Protein AF-A0A0A0LIJ8-F1 (afdb_monomer_lite)

InterPro domains:
  IPR036514 SGNH hydrolase superfamily [G3DSA:3.40.50.1110] (22-96)

pLDDT: mean 79.02, std 12.97, range [43.41, 92.75]

Foldseek 3Di:
DPPPVVVVPVVVVVVVVVVVVVVPPDPPPPQEDEDEDDLLGDQQCCCVVVVDFFDPPDCCPANVHSNRNGPHVHDHPVVVVCVVVVHDYPYDYDDD

Radius of gyration: 25.45 Å; chains: 1; bounding box: 41×24×81 Å

Structure (mmCIF, N/CA/C/O backbone):
data_AF-A0A0A0LIJ8-F1
#
_entry.id   AF-A0A0A0LIJ8-F1
#
loop_
_atom_site.group_PDB
_atom_site.id
_atom_site.type_symbol
_atom_site.label_atom_id
_atom_site.label_alt_id
_atom_site.label_comp_id
_atom_site.label_asym_id
_atom_site.label_entity_id
_atom_site.label_seq_id
_atom_site.pdbx_PDB_ins_code
_atom_site.Cartn_x
_atom_site.Cartn_y
_atom_site.Cartn_z
_atom_site.occupancy
_atom_site.B_iso_or_equiv
_atom_site.auth_seq_id
_atom_site.auth_comp_id
_atom_site.auth_asym_id
_atom_site.auth_atom_id
_atom_site.pdbx_PDB_model_num
ATOM 1 N N . MET A 1 1 ? -19.659 13.088 62.159 1.00 53.84 1 MET A N 1
ATOM 2 C CA . MET A 1 1 ? -19.202 12.874 60.770 1.00 53.84 1 MET A CA 1
ATOM 3 C C . MET A 1 1 ? -20.199 11.925 60.124 1.00 53.84 1 MET A C 1
ATOM 5 O O . MET A 1 1 ? -20.013 10.720 60.153 1.00 53.84 1 MET A O 1
ATOM 9 N N . GLU A 1 2 ? -21.327 12.464 59.667 1.00 58.81 2 GLU A N 1
ATOM 10 C CA . GLU A 1 2 ? -22.395 11.686 59.031 1.00 58.81 2 GLU A CA 1
ATOM 11 C C . GLU A 1 2 ? -21.965 11.390 57.593 1.00 58.81 2 GLU A C 1
ATOM 13 O O . GLU A 1 2 ? -22.111 12.222 56.693 1.00 58.81 2 GLU A O 1
ATOM 18 N N . ILE A 1 3 ? -21.354 10.228 57.374 1.00 60.12 3 ILE A N 1
ATOM 19 C CA . ILE A 1 3 ? -21.153 9.718 56.020 1.00 60.12 3 ILE A CA 1
ATOM 20 C C . ILE A 1 3 ? -22.552 9.385 55.509 1.00 60.12 3 ILE A C 1
ATOM 22 O O . ILE A 1 3 ? -23.112 8.343 55.834 1.00 60.12 3 ILE A O 1
ATOM 26 N N . SER A 1 4 ? -23.145 10.324 54.772 1.00 62.47 4 SER A N 1
ATOM 27 C CA . SER A 1 4 ? -24.460 10.162 54.161 1.00 62.47 4 SER A CA 1
ATOM 28 C C . SER A 1 4 ? -24.433 8.896 53.304 1.00 62.47 4 SER A C 1
ATOM 30 O O . SER A 1 4 ? -23.781 8.859 52.260 1.00 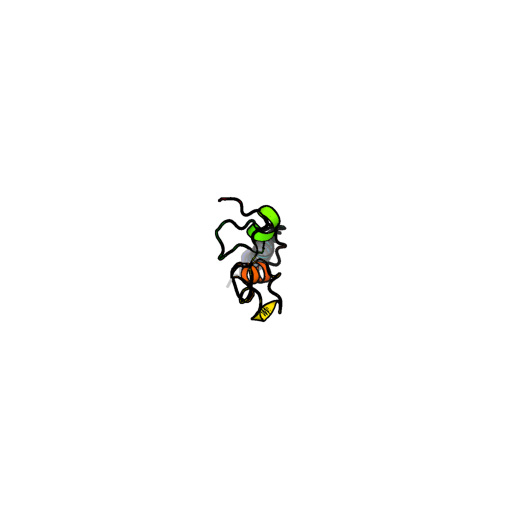62.47 4 SER A O 1
ATOM 32 N N . PHE A 1 5 ? -25.088 7.842 53.792 1.00 60.03 5 PHE A N 1
ATOM 33 C CA . PHE A 1 5 ? -25.074 6.482 53.241 1.00 60.03 5 PHE A CA 1
ATOM 34 C C . PHE A 1 5 ? -25.416 6.449 51.739 1.00 60.03 5 PHE A C 1
ATOM 36 O O . PHE A 1 5 ? -24.905 5.625 50.985 1.00 60.03 5 PHE A O 1
ATOM 43 N N . THR A 1 6 ? -26.192 7.431 51.277 1.00 58.28 6 THR A N 1
ATOM 44 C CA . THR A 1 6 ? -26.549 7.646 49.871 1.00 58.28 6 THR A CA 1
ATOM 45 C C . THR A 1 6 ? -25.368 8.088 49.001 1.00 58.28 6 THR A C 1
ATOM 47 O O . THR A 1 6 ? -25.255 7.633 47.868 1.00 58.28 6 THR A O 1
ATOM 50 N N . LYS A 1 7 ? -24.440 8.907 49.517 1.00 60.94 7 LYS A N 1
ATOM 51 C CA . LYS A 1 7 ? -23.224 9.334 48.795 1.00 60.94 7 LYS A CA 1
ATOM 52 C C . LYS A 1 7 ? -22.202 8.204 48.642 1.00 60.94 7 LYS A C 1
ATOM 54 O O . LYS A 1 7 ? -21.420 8.215 47.698 1.00 60.94 7 LYS A O 1
ATOM 59 N N . SER A 1 8 ? -22.215 7.237 49.564 1.00 69.38 8 SER A N 1
ATOM 60 C CA . SER A 1 8 ? -21.313 6.078 49.538 1.00 69.38 8 SER A CA 1
ATOM 61 C C . SER A 1 8 ? -21.607 5.146 48.355 1.00 69.38 8 SER A C 1
ATOM 63 O O . SER A 1 8 ? -20.688 4.615 47.739 1.00 69.38 8 SER A O 1
ATOM 65 N N . PHE A 1 9 ? -22.885 4.992 47.989 1.00 74.50 9 PHE A N 1
ATOM 66 C CA . PHE A 1 9 ? -23.314 4.066 46.934 1.00 74.50 9 PHE A CA 1
ATOM 67 C C . PHE A 1 9 ? -23.392 4.704 45.537 1.00 74.50 9 PHE A C 1
ATOM 69 O O . PHE A 1 9 ? -23.295 4.010 44.527 1.00 74.50 9 PHE A O 1
ATOM 76 N N . THR A 1 10 ? -23.533 6.029 45.451 1.00 81.25 10 THR A N 1
ATOM 77 C CA . THR A 1 10 ? -23.636 6.734 44.164 1.00 81.25 10 THR A CA 1
ATOM 78 C C . THR A 1 10 ? -22.312 6.795 43.410 1.00 81.25 10 THR A C 1
ATOM 80 O O . THR A 1 10 ? -22.309 6.657 42.191 1.00 81.25 10 THR A O 1
ATOM 83 N N . ILE A 1 11 ? -21.186 6.953 44.109 1.00 85.38 11 ILE A N 1
ATOM 84 C CA . ILE A 1 11 ? -19.849 6.998 43.498 1.00 85.38 11 ILE A CA 1
ATOM 85 C C . ILE A 1 11 ? -19.489 5.684 42.780 1.00 85.38 11 ILE A C 1
ATOM 87 O O . ILE A 1 11 ? -19.150 5.754 41.596 1.00 85.38 11 ILE A O 1
ATOM 91 N N . PRO A 1 12 ? -19.576 4.492 43.410 1.00 85.75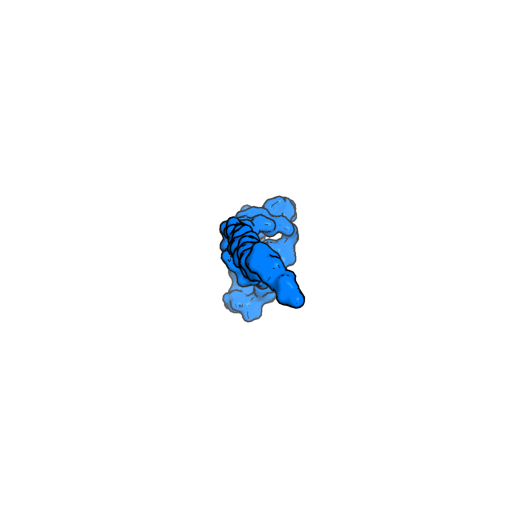 12 PRO A N 1
ATOM 92 C CA . PRO A 1 12 ? -19.277 3.242 42.720 1.00 85.75 12 PRO A CA 1
ATOM 93 C C . PRO A 1 12 ? -20.254 2.989 41.571 1.00 85.75 12 PRO A C 1
ATOM 95 O O . PRO A 1 12 ? -19.810 2.607 40.496 1.00 85.75 12 PRO A O 1
ATOM 98 N N . LEU A 1 13 ? -21.546 3.299 41.740 1.00 84.75 13 LEU A N 1
ATOM 99 C CA . LEU A 1 13 ? -22.540 3.173 40.671 1.00 84.75 13 LEU A CA 1
ATOM 100 C C . LEU A 1 13 ? -22.189 4.046 39.454 1.00 84.75 13 LEU A C 1
ATOM 102 O O . LEU A 1 13 ? -22.222 3.575 38.319 1.00 84.75 13 LEU A O 1
ATOM 106 N N . MET A 1 14 ? -21.795 5.300 39.683 1.00 84.56 14 MET A N 1
ATOM 107 C CA . MET A 1 14 ? -21.387 6.218 38.619 1.00 84.56 14 MET A CA 1
ATOM 108 C C . MET A 1 14 ? -20.097 5.749 37.929 1.00 84.56 14 MET A C 1
ATOM 110 O O . MET A 1 14 ? -19.980 5.847 36.708 1.00 84.56 14 MET A O 1
ATOM 114 N N . LEU A 1 15 ? -19.153 5.184 38.688 1.00 84.69 15 LEU A N 1
ATOM 115 C CA . LEU A 1 15 ? -17.899 4.650 38.161 1.00 84.69 15 LEU A CA 1
ATOM 116 C C . LEU A 1 15 ? -18.126 3.390 37.311 1.00 84.69 15 LEU A C 1
ATOM 118 O O . LEU A 1 15 ? -17.543 3.263 36.234 1.00 84.69 15 LEU A O 1
ATOM 122 N N . THR A 1 16 ? -19.017 2.492 37.744 1.00 86.00 16 THR A N 1
ATOM 123 C CA . THR A 1 16 ? -19.410 1.307 36.971 1.00 86.00 16 THR A CA 1
ATOM 124 C C . THR A 1 16 ? -20.090 1.717 35.667 1.00 86.00 16 THR A C 1
ATOM 126 O O . THR A 1 16 ? -19.670 1.258 34.607 1.00 86.00 16 THR A O 1
ATOM 129 N N . MET A 1 17 ? -21.041 2.656 35.711 1.00 83.00 17 MET A N 1
ATOM 130 C CA . MET A 1 17 ? -21.712 3.165 34.508 1.00 83.00 17 MET A CA 1
ATOM 131 C C . MET A 1 17 ? -20.726 3.837 33.539 1.00 83.00 17 MET A C 1
ATOM 133 O O . MET A 1 17 ? -20.741 3.557 32.340 1.00 83.00 17 MET A O 1
ATOM 137 N N . CYS A 1 18 ? -19.799 4.650 34.053 1.00 82.31 18 CYS A N 1
ATOM 138 C CA . CYS A 1 18 ? -18.743 5.271 33.251 1.00 82.31 18 CYS A CA 1
ATOM 139 C C . CYS A 1 18 ? -17.848 4.217 32.577 1.00 82.31 18 CYS A C 1
ATOM 141 O O . CYS A 1 18 ? -17.603 4.276 31.373 1.00 82.31 18 CYS A O 1
ATOM 143 N N . SER A 1 19 ? -17.437 3.184 33.320 1.00 81.81 19 SER A N 1
ATOM 144 C CA . SER A 1 19 ? -16.622 2.092 32.777 1.00 81.81 19 SER A CA 1
ATOM 145 C C . SER A 1 19 ? -17.347 1.271 31.703 1.00 81.81 19 SER A C 1
ATOM 147 O O . SER A 1 19 ? -16.714 0.836 30.742 1.00 81.81 19 SER A O 1
ATOM 149 N N . THR A 1 20 ? -18.669 1.097 31.814 1.00 79.62 20 THR A N 1
ATOM 150 C CA . THR A 1 20 ? -19.468 0.408 30.790 1.00 79.62 20 THR A CA 1
ATOM 151 C C . THR A 1 20 ? -19.638 1.241 29.523 1.00 79.62 20 THR A C 1
ATOM 153 O O . THR A 1 20 ? -19.572 0.684 28.434 1.00 79.62 20 THR A O 1
ATOM 156 N N . ILE A 1 21 ? -19.767 2.568 29.643 1.00 80.56 21 ILE A N 1
ATOM 157 C CA . ILE A 1 21 ? -19.842 3.487 28.495 1.00 80.56 21 ILE A CA 1
ATOM 158 C C . ILE A 1 21 ? -18.503 3.524 27.749 1.00 80.56 21 ILE A C 1
ATOM 160 O O . ILE A 1 21 ? -18.482 3.453 26.525 1.00 80.56 21 ILE A O 1
ATOM 164 N N . LEU A 1 22 ? -17.377 3.553 28.471 1.00 75.94 22 LEU A N 1
ATOM 165 C CA . LEU A 1 22 ? -16.038 3.510 27.868 1.00 75.94 22 LEU A CA 1
ATOM 166 C C . LEU A 1 22 ? -15.748 2.185 27.146 1.00 75.94 22 LEU A C 1
ATOM 168 O O . LEU A 1 22 ? -15.004 2.166 26.169 1.00 75.94 22 LEU A O 1
ATOM 172 N N . ARG A 1 23 ? -16.342 1.076 27.602 1.00 72.12 23 ARG A N 1
ATOM 173 C CA . ARG A 1 23 ? -16.268 -0.227 26.918 1.00 72.12 23 ARG A CA 1
ATOM 174 C C . ARG A 1 23 ? -17.218 -0.343 25.726 1.00 72.12 23 ARG A C 1
ATOM 176 O O . ARG A 1 23 ? -17.055 -1.260 24.931 1.00 72.12 23 ARG A O 1
ATOM 183 N N . LEU A 1 24 ? -18.164 0.584 25.580 1.00 69.38 24 LEU A N 1
ATOM 184 C CA . LEU A 1 24 ? -19.081 0.685 24.445 1.00 69.38 24 LEU A CA 1
ATOM 185 C C . LEU A 1 24 ? -18.472 1.489 23.280 1.00 69.38 24 LEU A C 1
ATOM 187 O O . LEU A 1 24 ? -19.191 2.075 22.476 1.00 69.38 24 LEU A O 1
ATOM 191 N N . GLY A 1 25 ? -17.142 1.550 23.187 1.00 65.25 25 GLY A N 1
ATOM 192 C CA . GLY A 1 25 ? -16.483 1.961 21.955 1.00 65.25 25 GLY A CA 1
ATOM 193 C C . GLY A 1 25 ? -16.779 0.920 20.879 1.00 65.25 25 GLY A C 1
ATOM 194 O O . GLY A 1 25 ? -16.358 -0.228 20.991 1.00 65.25 25 GLY A O 1
ATOM 195 N N . SER A 1 26 ? -17.542 1.300 19.860 1.00 66.75 26 SER A N 1
ATOM 196 C CA . SER A 1 26 ? -17.825 0.441 18.713 1.00 66.75 26 SER A CA 1
ATOM 197 C C . SER A 1 26 ? -16.526 0.094 17.981 1.00 66.75 26 SER A C 1
ATOM 199 O O . SER A 1 26 ? -15.802 0.995 17.550 1.00 66.75 26 SER A O 1
ATOM 201 N N . SER A 1 27 ? -16.243 -1.202 17.813 1.00 68.44 27 SER A N 1
ATOM 202 C CA . SER A 1 27 ? -15.276 -1.664 16.814 1.00 68.44 27 SER A CA 1
ATOM 203 C C . SER A 1 27 ? -15.852 -1.310 15.450 1.00 68.44 27 SER A C 1
ATOM 205 O O . SER A 1 27 ? -16.843 -1.900 15.021 1.00 68.44 27 SER A O 1
ATOM 207 N N . TYR A 1 28 ? -15.307 -0.277 14.814 1.00 67.44 28 TYR A N 1
ATOM 208 C CA . TYR A 1 28 ? -15.633 0.007 13.428 1.00 67.44 28 TYR A CA 1
ATOM 209 C C . TYR A 1 28 ? -14.860 -0.987 12.572 1.00 67.44 28 TYR A C 1
ATOM 211 O O . TYR A 1 28 ? -13.666 -0.814 12.325 1.00 67.44 28 TYR A O 1
ATOM 219 N N . ASP A 1 29 ? -15.545 -2.044 12.151 1.00 73.50 29 ASP A N 1
ATOM 220 C CA . ASP A 1 29 ? -15.014 -2.956 11.152 1.00 73.50 29 ASP A CA 1
ATOM 221 C C . ASP A 1 29 ? -15.082 -2.241 9.804 1.00 73.50 29 ASP A C 1
ATOM 223 O O . ASP A 1 29 ? -16.153 -2.042 9.233 1.00 73.50 29 ASP A O 1
ATOM 227 N N . TYR A 1 30 ? -13.924 -1.810 9.314 1.00 75.19 30 TYR A N 1
ATOM 228 C CA . TYR A 1 30 ? -13.768 -1.299 7.960 1.00 75.19 30 TYR A CA 1
ATOM 229 C C . TYR A 1 30 ? -13.339 -2.475 7.072 1.00 75.19 30 TYR A C 1
ATOM 231 O O . TYR A 1 30 ? -12.149 -2.762 6.974 1.00 75.19 30 TYR A O 1
ATOM 239 N N . PRO A 1 31 ? -14.264 -3.206 6.423 1.00 77.38 31 PRO A N 1
ATOM 240 C CA . PRO A 1 31 ? -13.912 -4.403 5.654 1.00 77.38 31 PRO A CA 1
ATOM 241 C C . PRO A 1 31 ? -13.086 -4.085 4.402 1.00 77.38 31 PRO A C 1
ATOM 243 O O . PRO A 1 31 ? -12.600 -4.997 3.741 1.00 77.38 31 PRO A O 1
ATOM 246 N N . ALA A 1 32 ? -12.954 -2.806 4.050 1.00 80.00 32 ALA A N 1
ATOM 247 C CA . ALA A 1 32 ? -12.274 -2.350 2.858 1.00 80.00 32 ALA A CA 1
ATOM 248 C C . ALA A 1 32 ? -11.676 -0.956 3.058 1.00 80.00 32 ALA A C 1
ATOM 250 O O . ALA A 1 32 ? -12.265 -0.099 3.719 1.00 80.00 32 ALA A O 1
ATOM 251 N N . ALA A 1 33 ? -10.541 -0.724 2.406 1.00 78.25 33 ALA A N 1
ATOM 252 C CA . ALA A 1 33 ? -9.990 0.602 2.1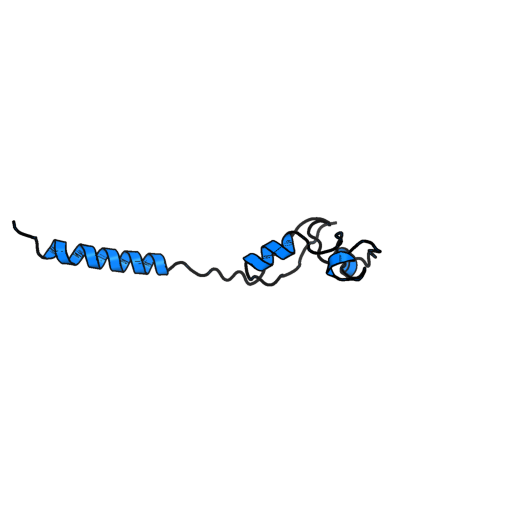69 1.00 78.25 33 ALA A CA 1
ATOM 253 C C . ALA A 1 33 ? -9.931 0.857 0.659 1.00 78.25 33 ALA A C 1
ATOM 255 O O . ALA A 1 33 ? -9.443 0.005 -0.087 1.00 78.25 33 ALA A O 1
ATOM 256 N N . PHE A 1 34 ? -10.409 2.028 0.237 1.00 83.69 34 PHE A N 1
ATOM 257 C CA . PHE A 1 34 ? -10.285 2.516 -1.134 1.00 83.69 34 PHE A CA 1
ATOM 258 C C . PHE A 1 34 ? -9.095 3.466 -1.205 1.00 83.69 34 PHE A C 1
ATOM 260 O O . PHE A 1 34 ? -9.006 4.417 -0.427 1.00 83.69 34 PHE A O 1
ATOM 267 N N . ASN A 1 35 ? -8.176 3.189 -2.122 1.00 82.25 35 ASN A N 1
ATOM 268 C CA . ASN A 1 35 ? -6.986 3.996 -2.337 1.00 82.25 35 ASN A CA 1
ATOM 269 C C . ASN A 1 35 ? -7.092 4.690 -3.694 1.00 82.25 35 ASN A C 1
ATOM 271 O O . ASN A 1 35 ? -7.247 4.014 -4.702 1.00 82.25 35 ASN A O 1
ATOM 275 N N . PHE A 1 36 ? -6.963 6.014 -3.711 1.00 87.06 36 PHE A N 1
ATOM 276 C CA . PHE A 1 36 ? -6.891 6.818 -4.930 1.00 87.06 36 PHE A CA 1
ATOM 277 C C . PHE A 1 36 ? -5.520 7.478 -4.998 1.00 87.06 36 PHE A C 1
ATOM 279 O O . PHE A 1 36 ? -5.022 7.961 -3.979 1.00 87.06 36 PHE A O 1
ATOM 286 N N . GLY A 1 37 ? -4.928 7.548 -6.186 1.00 86.88 37 GLY A N 1
ATOM 287 C CA . GLY A 1 37 ? -3.635 8.198 -6.342 1.00 86.88 37 GLY A CA 1
ATOM 288 C C . GLY A 1 37 ? -2.949 7.866 -7.654 1.00 86.88 37 GLY A C 1
ATOM 289 O O . GLY A 1 37 ? -3.595 7.548 -8.648 1.00 86.88 37 GLY A O 1
ATOM 290 N N . ASP A 1 38 ? -1.625 7.961 -7.618 1.00 88.94 38 ASP A N 1
ATOM 291 C CA . ASP A 1 38 ? -0.720 7.720 -8.736 1.00 88.94 38 ASP A CA 1
ATOM 292 C C . ASP A 1 38 ? 0.150 6.470 -8.491 1.00 88.94 38 ASP A C 1
ATOM 294 O O . ASP A 1 38 ? -0.118 5.644 -7.605 1.00 88.94 38 ASP A O 1
ATOM 298 N N . SER A 1 39 ? 1.240 6.361 -9.253 1.00 91.50 39 SER A N 1
ATOM 299 C CA . SER A 1 39 ? 2.242 5.295 -9.181 1.00 91.50 39 SER A CA 1
ATOM 300 C C . SER A 1 39 ? 2.793 5.005 -7.778 1.00 91.50 39 SER A C 1
ATOM 302 O O . SER A 1 39 ? 3.228 3.885 -7.521 1.00 91.50 39 SER A O 1
ATOM 304 N N . ASN A 1 40 ? 2.785 5.978 -6.859 1.00 91.44 40 ASN A N 1
ATOM 305 C CA . ASN A 1 40 ? 3.262 5.791 -5.483 1.00 91.44 40 ASN A CA 1
ATOM 306 C C . ASN A 1 40 ? 2.313 4.942 -4.626 1.00 91.44 40 ASN A C 1
ATOM 308 O O . ASN A 1 40 ? 2.684 4.489 -3.539 1.00 91.44 40 ASN A O 1
ATOM 312 N N . SER A 1 41 ? 1.086 4.746 -5.101 1.00 90.69 41 SER A N 1
ATOM 313 C CA . SER A 1 41 ? 0.031 4.005 -4.416 1.00 90.69 41 SER A CA 1
ATOM 314 C C . SER A 1 41 ? -0.530 2.851 -5.260 1.00 90.69 41 SER A C 1
ATOM 316 O O . SER A 1 41 ? -1.201 1.972 -4.719 1.00 90.69 41 SER A O 1
ATOM 318 N N . ASP A 1 42 ? -0.213 2.818 -6.560 1.00 89.81 42 ASP A N 1
ATOM 319 C CA . ASP A 1 42 ? -0.620 1.760 -7.482 1.00 89.81 42 ASP A CA 1
ATOM 320 C C . ASP A 1 42 ? 0.082 0.427 -7.174 1.00 89.81 42 ASP A C 1
ATOM 322 O O . ASP A 1 42 ? 1.301 0.281 -7.292 1.00 89.81 42 ASP A O 1
ATOM 326 N N . THR A 1 43 ? -0.712 -0.579 -6.812 1.00 90.44 43 THR A N 1
ATOM 327 C CA . THR A 1 43 ? -0.222 -1.919 -6.464 1.00 90.44 43 THR A CA 1
ATOM 328 C C . THR A 1 43 ? -0.201 -2.911 -7.630 1.00 90.44 43 THR A C 1
ATOM 330 O O . THR A 1 43 ? 0.096 -4.086 -7.401 1.00 90.44 43 THR A O 1
ATOM 333 N N . GLY A 1 44 ? -0.477 -2.459 -8.857 1.00 89.38 44 GLY A N 1
ATOM 334 C CA . GLY A 1 44 ? -0.512 -3.297 -10.059 1.00 89.38 44 GLY A CA 1
ATOM 335 C C . GLY A 1 44 ? -1.669 -3.008 -11.013 1.00 89.38 44 GLY A C 1
ATOM 336 O O . GLY A 1 44 ? -1.797 -3.696 -12.023 1.00 89.38 44 GLY A O 1
ATOM 337 N N . GLU A 1 45 ? -2.508 -2.019 -10.724 1.00 88.38 45 GLU A N 1
ATOM 338 C CA . GLU A 1 45 ? -3.697 -1.671 -11.495 1.00 88.38 45 GLU A CA 1
ATOM 339 C C . GLU A 1 45 ? -3.345 -1.157 -12.892 1.00 88.38 45 GLU A C 1
ATOM 341 O O . GLU A 1 45 ? -3.973 -1.586 -13.857 1.00 88.38 45 GLU A O 1
ATOM 346 N N . LEU A 1 46 ? -2.297 -0.341 -13.066 1.00 88.06 46 LEU A N 1
ATOM 347 C CA . LEU A 1 46 ? -1.881 0.086 -14.408 1.00 88.06 46 LEU A CA 1
ATOM 348 C C . LEU A 1 46 ? -1.381 -1.098 -15.256 1.00 88.06 46 LEU A C 1
ATOM 350 O O . LEU A 1 46 ? -1.677 -1.194 -16.450 1.00 88.06 46 LEU A O 1
ATOM 354 N N . THR A 1 47 ? -0.654 -2.024 -14.625 1.00 88.81 47 THR A N 1
ATOM 355 C CA . THR A 1 47 ? -0.151 -3.245 -15.273 1.00 88.81 47 THR A CA 1
ATOM 356 C C . THR A 1 47 ? -1.308 -4.168 -15.663 1.00 88.81 47 THR A C 1
ATOM 358 O O . THR A 1 47 ? -1.376 -4.620 -16.804 1.00 88.81 47 THR A O 1
ATOM 361 N N . ALA A 1 48 ? -2.254 -4.408 -14.750 1.00 87.69 48 ALA A N 1
ATOM 362 C CA . ALA A 1 48 ? -3.386 -5.308 -14.965 1.00 87.69 48 ALA A CA 1
ATOM 363 C C . ALA A 1 48 ? -4.473 -4.712 -15.877 1.00 87.69 48 ALA A C 1
ATOM 365 O O . ALA A 1 48 ? -5.017 -5.411 -16.727 1.00 87.69 48 ALA A O 1
ATOM 366 N N . GLY A 1 49 ? -4.789 -3.427 -15.711 1.00 88.31 49 GLY A N 1
ATOM 367 C CA . GLY A 1 49 ? -5.884 -2.747 -16.399 1.00 88.31 49 GLY A CA 1
ATOM 368 C C . GLY A 1 49 ? -5.513 -2.196 -17.775 1.00 88.31 49 GLY A C 1
ATOM 369 O O . GLY A 1 49 ? -6.354 -2.196 -18.672 1.00 88.31 49 GLY A O 1
ATOM 370 N N . LYS A 1 50 ? -4.265 -1.743 -17.970 1.00 87.69 50 LYS A N 1
ATOM 371 C CA . LYS A 1 50 ? -3.793 -1.180 -19.252 1.00 87.69 50 LYS A CA 1
ATOM 372 C C . LYS A 1 50 ? -2.695 -2.001 -19.934 1.00 87.69 50 LYS A C 1
ATOM 374 O O . LYS A 1 50 ? -2.238 -1.611 -21.004 1.00 87.69 50 LYS A O 1
ATOM 379 N N . GLY A 1 51 ? -2.259 -3.117 -19.347 1.00 87.50 51 GLY A N 1
ATOM 380 C CA . GLY A 1 51 ? -1.187 -3.945 -19.911 1.00 87.50 51 GLY A CA 1
ATOM 381 C C . GLY A 1 51 ? 0.187 -3.270 -19.884 1.00 87.50 51 GLY A C 1
ATOM 382 O O . GLY A 1 51 ? 1.058 -3.616 -20.681 1.00 87.50 51 GLY A O 1
ATOM 383 N N . PHE A 1 52 ? 0.387 -2.277 -19.011 1.00 87.44 52 PHE A N 1
ATOM 384 C CA . PHE A 1 52 ? 1.671 -1.592 -18.893 1.00 87.44 52 PHE A CA 1
ATOM 385 C C . PHE A 1 52 ? 2.736 -2.547 -18.341 1.00 87.44 52 PHE A C 1
ATOM 387 O O . PHE A 1 52 ? 2.521 -3.177 -17.312 1.00 87.44 52 PHE A O 1
ATOM 394 N N . SER A 1 53 ? 3.892 -2.656 -18.999 1.00 88.38 53 SER A N 1
ATOM 395 C CA . SER A 1 53 ? 4.959 -3.560 -18.557 1.00 88.38 53 SER A CA 1
ATOM 396 C C . SER A 1 53 ? 6.025 -2.807 -17.770 1.00 88.38 53 SER A C 1
ATOM 398 O O . SER A 1 53 ? 6.730 -1.959 -18.319 1.00 88.38 53 SER A O 1
ATOM 400 N N . LEU A 1 54 ? 6.186 -3.159 -16.496 1.00 89.56 54 LEU A N 1
ATOM 401 C CA . LEU A 1 54 ? 7.287 -2.688 -15.660 1.00 89.56 54 LEU A CA 1
ATOM 402 C C . LEU A 1 54 ? 8.436 -3.696 -15.702 1.00 89.56 54 LEU A C 1
ATOM 404 O O . LEU A 1 54 ? 8.283 -4.853 -15.323 1.00 89.56 54 LEU A O 1
ATOM 408 N N . ASN A 1 55 ? 9.594 -3.244 -16.178 1.00 89.94 55 ASN A N 1
ATOM 409 C CA . ASN A 1 55 ? 10.821 -4.039 -16.203 1.00 89.94 55 ASN A CA 1
ATOM 410 C C . ASN A 1 55 ? 11.632 -3.833 -14.917 1.00 89.94 55 ASN A C 1
ATOM 412 O O . ASN A 1 55 ? 11.311 -2.984 -14.087 1.00 89.94 55 ASN A O 1
ATOM 416 N N . LEU A 1 56 ? 12.720 -4.585 -14.754 1.00 88.75 56 LEU A N 1
ATOM 417 C CA . LEU A 1 56 ? 13.688 -4.303 -13.692 1.00 88.75 56 LEU A CA 1
ATOM 418 C C . LEU A 1 56 ? 14.125 -2.821 -13.743 1.00 88.75 56 LEU A C 1
ATOM 420 O O . LEU A 1 56 ? 14.298 -2.279 -14.838 1.00 88.75 56 LEU A O 1
ATOM 424 N N . PRO A 1 57 ? 14.293 -2.157 -12.584 1.00 89.81 57 PRO A N 1
ATOM 425 C CA . PRO A 1 57 ? 14.456 -2.747 -11.249 1.00 89.81 57 PRO A CA 1
ATOM 426 C C . PRO A 1 57 ? 13.157 -2.942 -10.443 1.00 89.81 57 PRO A C 1
ATOM 428 O O . PRO A 1 57 ? 13.214 -3.435 -9.314 1.00 89.81 57 PRO A O 1
ATOM 431 N N . TYR A 1 58 ? 11.988 -2.590 -10.987 1.00 91.44 58 TYR A N 1
ATOM 432 C CA . TYR A 1 58 ? 10.726 -2.652 -10.248 1.00 91.44 58 TYR A CA 1
ATOM 433 C C . TYR A 1 58 ? 10.448 -4.065 -9.718 1.00 91.44 58 TYR A C 1
ATOM 435 O O . TYR A 1 58 ? 10.608 -5.053 -10.424 1.00 91.44 58 TYR A O 1
ATOM 443 N N . GLY A 1 59 ? 10.091 -4.164 -8.439 1.00 90.25 59 GLY A N 1
ATOM 444 C CA . GLY A 1 59 ? 9.876 -5.419 -7.717 1.00 90.25 59 GLY A CA 1
ATOM 445 C C . GLY A 1 59 ? 11.118 -6.259 -7.377 1.00 90.25 59 GLY A C 1
ATOM 446 O O . GLY A 1 59 ? 10.979 -7.263 -6.674 1.00 90.25 59 GLY A O 1
ATOM 447 N N . GLN A 1 60 ? 12.328 -5.847 -7.779 1.00 90.00 60 GLN A N 1
ATOM 448 C CA . GLN A 1 60 ? 13.547 -6.653 -7.626 1.00 90.00 60 GLN A CA 1
ATOM 449 C C . GLN A 1 60 ? 13.884 -7.012 -6.172 1.00 90.00 60 GLN A C 1
ATOM 451 O O . GLN A 1 60 ? 14.276 -8.144 -5.915 1.00 90.00 60 GLN A O 1
ATOM 456 N N . ASN A 1 61 ? 13.729 -6.086 -5.220 1.00 89.69 61 ASN A N 1
ATOM 457 C CA . ASN A 1 61 ? 14.225 -6.289 -3.852 1.00 89.69 61 ASN A CA 1
ATOM 458 C C . ASN A 1 61 ? 13.250 -7.058 -2.953 1.00 89.69 61 ASN A C 1
ATOM 460 O O . ASN A 1 61 ? 13.681 -7.736 -2.026 1.00 89.69 61 ASN A O 1
ATOM 464 N N . TYR A 1 62 ? 11.942 -6.900 -3.161 1.00 90.38 62 TYR A N 1
ATOM 465 C CA . TYR A 1 62 ? 10.929 -7.494 -2.279 1.00 90.38 62 TYR A CA 1
ATOM 466 C C . TYR A 1 62 ? 10.207 -8.680 -2.913 1.00 90.38 62 TYR A C 1
ATOM 468 O O . TYR A 1 62 ? 9.970 -9.679 -2.241 1.00 90.38 62 TYR A O 1
ATOM 476 N N . PHE A 1 63 ? 9.852 -8.576 -4.195 1.00 88.75 63 PHE A N 1
ATOM 477 C CA . PHE A 1 63 ? 9.124 -9.629 -4.902 1.00 88.75 63 PHE A CA 1
ATOM 478 C C . PHE A 1 63 ? 10.074 -10.592 -5.628 1.00 88.75 63 PHE A C 1
A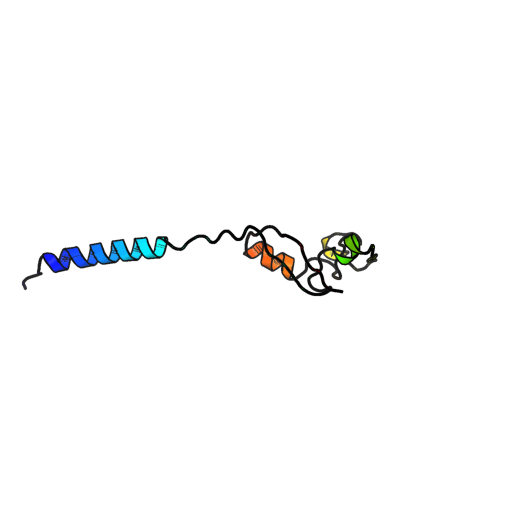TOM 480 O O . PHE A 1 63 ? 9.660 -11.691 -5.980 1.00 88.75 63 PHE A O 1
ATOM 487 N N . ASN A 1 64 ? 11.346 -10.210 -5.813 1.00 87.00 64 ASN A N 1
ATOM 488 C CA . ASN A 1 64 ? 12.360 -10.963 -6.563 1.00 87.00 64 ASN A CA 1
ATOM 489 C C . ASN A 1 64 ? 11.958 -11.232 -8.027 1.00 87.00 64 ASN A C 1
ATOM 491 O O . ASN A 1 64 ? 12.369 -12.221 -8.628 1.00 87.00 64 ASN A O 1
ATOM 495 N N . THR A 1 65 ? 11.129 -10.357 -8.600 1.00 82.00 65 THR A N 1
ATOM 496 C CA . THR A 1 65 ? 10.609 -10.441 -9.971 1.00 82.00 65 THR A CA 1
ATOM 497 C C . THR A 1 65 ? 10.140 -9.061 -10.430 1.00 82.00 65 THR A C 1
ATOM 499 O O . THR A 1 65 ? 9.723 -8.243 -9.607 1.00 82.00 65 THR A O 1
ATOM 502 N N . SER A 1 66 ? 10.157 -8.811 -11.742 1.00 76.69 66 SER A N 1
ATOM 503 C CA . SER A 1 66 ? 9.559 -7.612 -12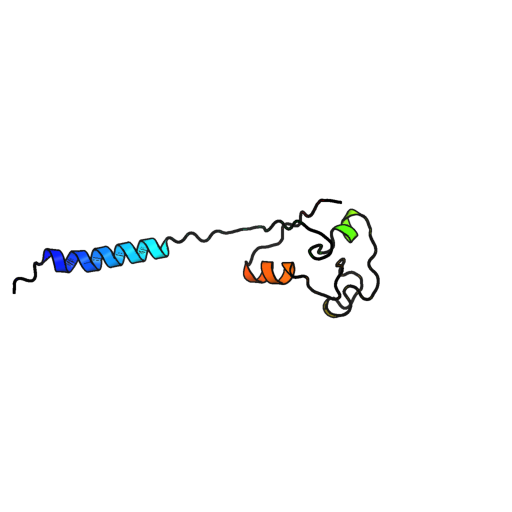.343 1.00 76.69 66 SER A CA 1
ATOM 504 C C . SER A 1 66 ? 8.026 -7.629 -12.341 1.00 76.69 66 SER A C 1
ATOM 506 O O . SER A 1 66 ? 7.386 -6.609 -12.575 1.00 76.69 66 SER A O 1
ATOM 508 N N . SER A 1 67 ? 7.406 -8.765 -12.004 1.00 72.12 67 SER A N 1
ATOM 509 C CA . SER A 1 67 ? 5.946 -8.932 -11.986 1.00 72.12 67 SER A CA 1
ATOM 510 C C . SER A 1 67 ? 5.244 -8.296 -10.780 1.00 72.12 67 SER A C 1
ATOM 512 O O . SER A 1 67 ? 4.077 -8.586 -10.534 1.00 72.12 67 SER A O 1
ATOM 514 N N . GLY A 1 68 ? 5.931 -7.454 -10.003 1.00 74.94 68 GLY A N 1
ATOM 515 C CA . GLY A 1 68 ? 5.327 -6.754 -8.867 1.00 74.94 68 GLY A CA 1
ATOM 516 C C . GLY A 1 68 ? 4.275 -5.716 -9.271 1.00 74.94 68 GLY A C 1
ATOM 517 O O . GLY A 1 68 ? 3.510 -5.290 -8.413 1.00 74.94 68 GLY A O 1
ATOM 518 N N . GLY A 1 69 ? 4.250 -5.287 -10.542 1.00 87.19 69 GLY A N 1
ATOM 519 C CA . GLY A 1 69 ? 3.266 -4.333 -11.080 1.00 87.19 69 GLY A CA 1
ATOM 520 C C . GLY A 1 69 ? 3.322 -2.928 -10.463 1.00 87.19 69 GLY A C 1
ATOM 521 O O . GLY A 1 69 ? 2.483 -2.089 -10.765 1.00 87.19 69 GLY A O 1
ATOM 522 N N . ARG A 1 70 ? 4.315 -2.668 -9.609 1.00 91.88 70 ARG A N 1
ATOM 523 C CA . ARG A 1 70 ? 4.454 -1.469 -8.777 1.00 91.88 70 ARG A CA 1
ATOM 524 C C . ARG A 1 70 ? 5.633 -0.638 -9.241 1.00 91.88 70 ARG A C 1
ATOM 526 O O . ARG A 1 70 ? 6.704 -1.188 -9.490 1.00 91.88 70 ARG A O 1
ATOM 533 N N . PHE A 1 71 ? 5.500 0.684 -9.214 1.00 92.50 71 PHE A N 1
ATOM 534 C CA . PHE A 1 71 ? 6.599 1.623 -9.474 1.00 92.50 71 PHE A CA 1
ATOM 535 C C . PHE A 1 71 ? 7.568 1.741 -8.276 1.00 92.50 71 PHE A C 1
ATOM 537 O O . PHE A 1 71 ? 7.980 2.826 -7.876 1.00 92.50 71 PHE A O 1
ATOM 544 N N . SER A 1 72 ? 7.933 0.608 -7.672 1.00 92.25 72 SER A N 1
ATOM 545 C CA . SER A 1 72 ? 8.863 0.493 -6.547 1.00 92.25 72 SER A CA 1
ATOM 546 C C . SER A 1 72 ? 9.611 -0.841 -6.611 1.00 92.25 72 SER A C 1
ATOM 548 O O . SER A 1 72 ? 9.097 -1.830 -7.131 1.00 92.25 72 SER A O 1
ATOM 550 N N . ASN A 1 73 ? 10.810 -0.912 -6.024 1.00 92.75 73 ASN A N 1
ATOM 551 C CA . ASN A 1 73 ? 11.548 -2.175 -5.864 1.00 92.75 73 ASN A CA 1
ATOM 552 C C . ASN A 1 73 ? 10.941 -3.076 -4.768 1.00 92.75 73 ASN A C 1
ATOM 554 O O . ASN A 1 73 ? 11.434 -4.182 -4.534 1.00 92.75 73 ASN A O 1
ATOM 558 N N . GLY A 1 74 ? 9.875 -2.624 -4.099 1.00 90.25 74 GLY A N 1
ATOM 559 C CA . GLY A 1 74 ? 9.132 -3.430 -3.147 1.00 90.25 74 GLY A CA 1
ATOM 560 C C . GLY A 1 74 ? 7.799 -2.839 -2.713 1.00 90.25 74 GLY A C 1
ATOM 561 O O . GLY A 1 74 ? 7.002 -2.407 -3.542 1.00 90.25 74 GLY A O 1
ATOM 562 N N . ARG A 1 75 ? 7.535 -2.887 -1.406 1.00 92.06 75 ARG A N 1
ATOM 563 C CA . ARG A 1 75 ? 6.276 -2.407 -0.830 1.00 92.06 75 ARG A CA 1
ATOM 564 C C . ARG A 1 75 ? 6.099 -0.893 -0.982 1.00 92.06 75 ARG A C 1
ATOM 566 O O . ARG A 1 75 ? 7.074 -0.144 -0.954 1.00 92.06 75 ARG A O 1
ATOM 573 N N . LEU A 1 76 ? 4.849 -0.464 -1.104 1.00 92.00 76 LEU A N 1
ATOM 574 C CA . LEU A 1 76 ? 4.400 0.928 -1.117 1.00 92.00 76 LEU A CA 1
ATOM 575 C C . LEU A 1 76 ? 3.895 1.341 0.267 1.00 92.00 76 LEU A C 1
ATOM 577 O O . LEU A 1 76 ? 3.613 0.489 1.107 1.00 92.00 76 LEU A O 1
ATOM 581 N N . ILE A 1 77 ? 3.735 2.646 0.507 1.00 92.00 77 ILE A N 1
ATOM 582 C CA . ILE A 1 77 ? 3.231 3.159 1.793 1.00 92.00 77 ILE A CA 1
ATOM 583 C C . ILE A 1 77 ? 1.870 2.551 2.169 1.00 92.00 77 ILE A C 1
ATOM 585 O O . ILE A 1 77 ? 1.636 2.225 3.334 1.00 92.00 77 ILE A O 1
ATOM 589 N N . VAL A 1 78 ? 1.019 2.303 1.168 1.00 89.81 78 VAL A N 1
ATOM 590 C CA . VAL A 1 78 ? -0.296 1.672 1.338 1.00 89.81 78 VAL A CA 1
ATOM 591 C C . VAL A 1 78 ? -0.200 0.268 1.952 1.00 89.81 78 VAL A C 1
ATOM 593 O O . VAL A 1 78 ? -1.002 -0.033 2.832 1.00 89.81 78 VAL A O 1
ATOM 596 N N . ASP A 1 79 ? 0.847 -0.514 1.628 1.00 89.75 79 ASP A N 1
ATOM 597 C CA . ASP A 1 79 ? 1.122 -1.843 2.217 1.00 89.75 79 ASP A CA 1
ATOM 598 C C . ASP A 1 79 ? 1.292 -1.802 3.731 1.00 89.75 79 ASP A C 1
ATOM 600 O O . ASP A 1 79 ? 0.921 -2.736 4.446 1.00 89.75 79 ASP A O 1
ATOM 604 N N . PHE A 1 80 ? 1.887 -0.722 4.230 1.00 89.69 80 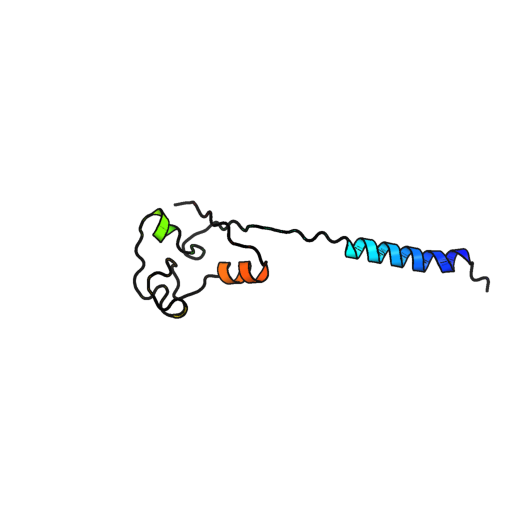PHE A N 1
ATOM 605 C CA . PHE A 1 80 ? 2.111 -0.548 5.655 1.00 89.69 80 PHE A CA 1
ATOM 606 C C . PHE A 1 80 ? 0.838 -0.072 6.345 1.00 89.69 80 PHE A C 1
ATOM 608 O O . PHE A 1 80 ? 0.497 -0.605 7.397 1.00 89.69 80 PHE A O 1
ATOM 615 N N . ILE A 1 81 ? 0.107 0.865 5.734 1.00 86.31 81 ILE A N 1
ATOM 616 C CA . ILE A 1 81 ? -1.150 1.385 6.283 1.00 86.31 81 ILE A CA 1
ATOM 617 C C . ILE A 1 81 ? -2.179 0.259 6.441 1.00 86.31 81 ILE A C 1
ATOM 619 O O . ILE A 1 81 ? -2.732 0.109 7.530 1.00 86.31 81 ILE A O 1
ATOM 623 N N . SER A 1 82 ? -2.372 -0.593 5.424 1.00 82.56 82 SER A N 1
ATOM 624 C CA . SER A 1 82 ? -3.349 -1.690 5.526 1.00 82.56 82 SER A CA 1
ATOM 625 C C . SER A 1 82 ? -2.991 -2.705 6.608 1.00 82.56 82 SER A C 1
ATOM 627 O O . SER A 1 82 ? -3.865 -3.291 7.245 1.00 82.56 82 SER A O 1
ATOM 629 N N . LYS A 1 83 ? -1.688 -2.936 6.814 1.00 81.81 83 LYS A N 1
ATOM 630 C CA . LYS A 1 83 ? -1.205 -3.859 7.837 1.00 81.81 83 LYS A CA 1
ATOM 631 C C . LYS A 1 83 ? -1.557 -3.352 9.234 1.00 81.81 83 LYS A C 1
ATOM 633 O O . LYS A 1 83 ? -1.847 -4.165 10.105 1.00 81.81 83 LYS A O 1
ATOM 638 N N . PHE A 1 84 ? -1.534 -2.037 9.448 1.00 80.31 84 PHE A N 1
ATOM 639 C CA . PHE A 1 84 ? -1.934 -1.438 10.721 1.00 80.31 84 PHE A CA 1
ATOM 640 C C . PHE A 1 84 ? -3.447 -1.430 10.923 1.00 80.31 84 PHE A C 1
ATOM 642 O O . PHE A 1 84 ? -3.899 -1.593 12.052 1.00 80.31 84 PHE A O 1
ATOM 649 N N . SER A 1 85 ? -4.226 -1.258 9.855 1.00 72.38 85 SER A N 1
ATOM 650 C CA . SER A 1 85 ? -5.685 -1.191 9.947 1.00 72.38 85 SER A CA 1
ATOM 651 C C . SER A 1 85 ? -6.371 -2.563 9.968 1.00 72.38 85 SER A C 1
ATOM 653 O O . SER A 1 85 ? -7.564 -2.629 10.239 1.00 72.38 85 SER A O 1
ATOM 655 N N . ASN A 1 86 ? -5.641 -3.657 9.709 1.00 71.69 86 ASN A N 1
ATOM 656 C CA . ASN A 1 86 ? -6.183 -5.019 9.571 1.00 71.69 86 ASN A CA 1
ATOM 657 C C . ASN A 1 86 ? -7.336 -5.113 8.548 1.00 71.69 86 ASN A C 1
ATOM 659 O O . ASN A 1 86 ? -8.205 -5.977 8.644 1.00 71.69 86 ASN A O 1
ATOM 663 N N . THR A 1 87 ? -7.351 -4.206 7.569 1.00 67.19 87 THR A N 1
ATOM 664 C CA . THR A 1 87 ? -8.396 -4.127 6.547 1.00 67.19 87 THR A CA 1
ATOM 665 C C . THR A 1 87 ? -7.912 -4.795 5.261 1.00 67.19 87 THR A C 1
ATOM 667 O O . THR A 1 87 ? -6.830 -4.436 4.776 1.00 67.19 87 THR A O 1
ATOM 670 N N . PRO A 1 88 ? -8.682 -5.720 4.660 1.00 64.94 88 PRO A N 1
ATOM 671 C CA . PRO A 1 88 ? -8.395 -6.184 3.313 1.00 64.94 88 PRO A CA 1
ATOM 672 C C . PRO A 1 88 ? -8.494 -5.021 2.316 1.00 64.94 88 PRO A C 1
ATOM 674 O O . PRO A 1 88 ? -9.323 -4.121 2.451 1.00 64.94 88 PRO A O 1
ATOM 677 N N . TYR A 1 89 ? -7.637 -5.024 1.299 1.00 62.38 89 TYR A N 1
ATOM 678 C CA . TYR A 1 89 ? -7.744 -4.070 0.200 1.00 62.38 89 TYR A CA 1
ATOM 679 C C . TYR A 1 89 ? -9.007 -4.350 -0.615 1.00 62.38 89 TYR A C 1
ATOM 681 O O . TYR A 1 89 ? -9.195 -5.474 -1.072 1.00 62.38 89 TYR A O 1
ATOM 689 N N . SER A 1 90 ? -9.829 -3.331 -0.870 1.00 53.66 90 SER A N 1
ATOM 690 C CA . SER A 1 90 ? -10.683 -3.320 -2.062 1.00 53.66 90 SER A CA 1
ATOM 691 C C . SER A 1 90 ? -10.089 -2.290 -3.007 1.00 53.66 90 SER A C 1
ATOM 693 O O . SER A 1 90 ? -10.296 -1.089 -2.856 1.00 53.66 90 SER A O 1
ATOM 695 N N . LEU A 1 91 ? -9.252 -2.776 -3.922 1.00 52.88 91 LEU A N 1
ATOM 696 C CA . LEU A 1 91 ? -8.590 -1.945 -4.917 1.00 52.88 91 LEU A CA 1
ATOM 697 C C . LEU A 1 91 ? -9.640 -1.309 -5.834 1.00 52.88 91 LEU A C 1
ATOM 699 O O . LEU A 1 91 ? -10.344 -2.017 -6.548 1.00 52.88 91 LEU A O 1
ATOM 703 N N . PHE A 1 92 ? -9.720 0.015 -5.814 1.00 47.72 92 PHE A N 1
ATOM 704 C CA . PHE A 1 92 ? -10.282 0.807 -6.900 1.00 47.72 92 PHE A CA 1
ATOM 705 C C . PHE A 1 92 ? -9.496 2.120 -6.940 1.00 47.72 92 PHE A C 1
ATOM 707 O O . PHE A 1 92 ? -9.793 3.027 -6.163 1.00 47.72 92 PHE A O 1
ATOM 714 N N . ALA A 1 93 ? -8.483 2.208 -7.806 1.00 49.28 93 ALA A N 1
ATOM 715 C CA . ALA A 1 93 ? -7.762 3.439 -8.099 1.00 49.28 93 ALA A CA 1
ATOM 716 C C . ALA A 1 93 ? -7.922 3.782 -9.590 1.00 49.28 93 ALA A C 1
ATOM 718 O O . ALA A 1 93 ? -7.001 3.655 -10.389 1.00 49.28 93 ALA A O 1
ATOM 719 N N . PHE A 1 94 ? -9.087 4.312 -9.974 1.00 46.91 94 PHE A N 1
ATOM 720 C CA . PHE A 1 94 ? -9.198 5.054 -11.232 1.00 46.91 94 PHE A CA 1
ATOM 721 C C . PHE A 1 94 ? -8.993 6.548 -10.970 1.00 46.91 94 PHE A C 1
ATOM 723 O O . PHE A 1 94 ? -9.850 7.176 -10.351 1.00 46.91 94 PHE A O 1
ATOM 730 N N . TYR A 1 95 ? -7.919 7.131 -11.512 1.00 43.41 95 TYR A N 1
ATOM 731 C CA . TYR A 1 95 ? -8.046 8.072 -12.635 1.00 43.41 95 TYR A CA 1
ATOM 732 C C . TYR A 1 95 ? -6.695 8.331 -13.338 1.00 43.41 95 TYR A C 1
ATOM 734 O O . TYR A 1 95 ? -5.703 8.627 -12.685 1.00 43.41 95 TYR A O 1
ATOM 742 N N . THR A 1 96 ? -6.755 8.235 -14.677 1.00 46.69 96 THR A N 1
ATOM 743 C CA . THR A 1 96 ? -5.770 8.531 -15.754 1.00 46.69 96 THR A CA 1
ATOM 744 C C . THR A 1 96 ? -4.392 7.888 -15.704 1.00 46.69 96 THR A C 1
ATOM 746 O O . THR A 1 96 ? -3.532 8.346 -14.931 1.00 46.69 96 THR A O 1
#

Sequence (96 aa):
MEISFTKSFTIPLMLTMCSTILRLGSSYDYPAAFNFGDSNSDTGELTAGKGFSLNLPYGQNYFNTSSGGRFSNGRLIVDFISKFSNTPYSLFAFYT

Organism: Cucumis sativus (NCBI:txid3659)

Secondary structure (DSSP, 8-state):
----HHHHHHHHHHHHHHHHHHHT--------B----STTT-SSHHHHHH-PPP-TTTTTTTTSSGGG-SSSSS--HHHHHHHHHTPPB-------